Protein AF-A0A218QRE4-F1 (afdb_monomer_lite)

Structure (mmCIF, N/CA/C/O backbone):
data_AF-A0A218QRE4-F1
#
_entry.id   AF-A0A218QRE4-F1
#
loop_
_atom_site.group_PDB
_atom_site.id
_atom_site.type_symbol
_atom_site.label_atom_id
_atom_site.label_alt_id
_atom_site.label_comp_id
_atom_site.label_asym_id
_atom_site.label_entity_id
_atom_site.label_seq_id
_atom_site.pdbx_PDB_ins_code
_atom_site.Cartn_x
_atom_site.Cartn_y
_atom_site.Cartn_z
_atom_site.occupancy
_atom_site.B_iso_or_equiv
_atom_site.auth_seq_id
_atom_site.auth_comp_id
_atom_site.auth_asym_id
_atom_site.auth_atom_id
_atom_site.pdbx_PDB_model_num
ATOM 1 N N . MET A 1 1 ? -17.979 -1.029 5.340 1.00 76.25 1 MET A N 1
ATOM 2 C CA . MET A 1 1 ? -17.829 -2.501 5.384 1.00 76.25 1 MET A CA 1
ATOM 3 C C . MET A 1 1 ? -16.960 -2.874 6.568 1.00 76.25 1 MET A C 1
ATOM 5 O O . MET A 1 1 ? -16.031 -2.133 6.869 1.00 76.25 1 MET A O 1
ATOM 9 N N . GLN A 1 2 ? -17.270 -3.974 7.253 1.00 87.19 2 GLN A N 1
ATOM 10 C CA . GLN A 1 2 ? -16.428 -4.479 8.339 1.00 87.19 2 GLN A CA 1
ATOM 11 C C . GLN A 1 2 ? -15.273 -5.313 7.775 1.00 87.19 2 GLN A C 1
ATOM 13 O O . GLN A 1 2 ? -15.411 -5.956 6.734 1.00 87.19 2 GLN A O 1
ATOM 18 N N . LEU A 1 3 ? -14.129 -5.285 8.456 1.00 93.38 3 LEU A N 1
ATOM 19 C CA . LEU A 1 3 ? -13.011 -6.168 8.137 1.00 93.38 3 LEU A CA 1
ATOM 20 C C . LEU A 1 3 ? -13.334 -7.588 8.599 1.00 93.38 3 LEU A C 1
ATOM 22 O O . LEU A 1 3 ? -13.861 -7.776 9.695 1.00 93.38 3 LEU A O 1
ATOM 26 N N . ALA A 1 4 ? -12.987 -8.572 7.776 1.00 93.31 4 ALA A N 1
ATOM 27 C CA . ALA A 1 4 ? -13.028 -9.968 8.175 1.00 93.31 4 ALA A CA 1
ATOM 28 C C . ALA A 1 4 ? -11.675 -10.294 8.805 1.00 93.31 4 ALA A C 1
ATOM 30 O O . ALA A 1 4 ? -10.631 -10.060 8.195 1.00 93.31 4 ALA A O 1
ATOM 31 N N . THR A 1 5 ? -11.685 -10.791 10.036 1.00 93.12 5 THR A N 1
ATOM 32 C CA . THR A 1 5 ? -10.461 -11.074 10.783 1.00 93.12 5 THR A CA 1
ATOM 33 C C . THR A 1 5 ? -10.349 -12.560 11.077 1.00 93.12 5 THR A C 1
ATOM 35 O O . THR A 1 5 ? -11.335 -13.254 11.313 1.00 93.12 5 THR A O 1
ATOM 38 N N . GLU A 1 6 ? -9.118 -13.055 11.056 1.00 92.69 6 GLU A N 1
ATOM 39 C CA . GLU A 1 6 ? -8.785 -14.417 11.445 1.00 92.69 6 GLU A CA 1
ATOM 40 C C . GLU A 1 6 ? -7.389 -14.459 12.074 1.00 92.69 6 GLU A C 1
ATOM 42 O O . GLU A 1 6 ? -6.581 -13.541 11.899 1.00 92.69 6 GLU A O 1
ATOM 47 N N . ALA A 1 7 ? -7.087 -15.526 12.814 1.00 93.88 7 ALA A N 1
ATOM 48 C CA . ALA A 1 7 ? -5.758 -15.716 13.376 1.00 93.88 7 ALA A CA 1
ATOM 49 C C . ALA A 1 7 ? -4.731 -15.965 12.260 1.00 93.88 7 ALA A C 1
ATOM 51 O O . ALA A 1 7 ? -4.908 -16.851 11.424 1.00 93.88 7 ALA A O 1
ATOM 52 N N . TYR A 1 8 ? -3.605 -15.248 12.295 1.00 91.31 8 TYR A N 1
ATOM 53 C CA . TYR A 1 8 ? -2.547 -15.379 11.286 1.00 91.31 8 TYR A CA 1
ATOM 54 C C . TYR A 1 8 ? -2.050 -16.821 11.115 1.00 91.31 8 TYR A C 1
ATOM 56 O O . TYR A 1 8 ? -1.903 -17.295 9.992 1.00 91.31 8 TYR A O 1
ATOM 64 N N . LEU A 1 9 ? -1.856 -17.550 12.220 1.00 93.75 9 LEU A N 1
ATOM 65 C CA . LEU A 1 9 ? -1.408 -18.948 12.186 1.00 93.75 9 LEU A CA 1
ATOM 66 C C . LEU A 1 9 ? -2.414 -19.878 11.491 1.00 93.75 9 LEU A C 1
ATOM 68 O O . LEU A 1 9 ? -2.031 -20.903 10.938 1.00 93.75 9 LEU A O 1
ATOM 72 N N . THR A 1 10 ? -3.697 -19.512 11.488 1.00 94.38 10 THR A N 1
ATOM 73 C CA . THR A 1 10 ? -4.728 -20.222 10.726 1.00 94.38 10 THR A CA 1
ATOM 74 C C . THR A 1 10 ? -4.656 -19.847 9.247 1.00 94.38 10 THR A C 1
ATOM 76 O O . THR A 1 10 ? -4.640 -20.733 8.392 1.00 94.38 10 THR A O 1
ATOM 79 N N . GLN A 1 11 ? -4.544 -18.554 8.940 1.00 92.94 11 GLN A N 1
ATOM 80 C CA . GLN A 1 11 ? -4.475 -18.041 7.571 1.00 92.94 11 GLN A CA 1
ATOM 81 C C . GLN A 1 11 ? -3.260 -18.561 6.796 1.00 92.94 11 GLN A C 1
ATOM 83 O O . GLN A 1 11 ? -3.405 -19.026 5.666 1.00 92.94 11 GLN A O 1
ATOM 88 N N . VAL A 1 12 ? -2.069 -18.506 7.402 1.00 92.44 12 VAL A N 1
ATOM 89 C CA . VAL A 1 12 ? -0.786 -18.780 6.731 1.00 92.44 12 VAL A CA 1
ATOM 90 C C . VAL A 1 12 ? -0.716 -20.184 6.129 1.00 92.44 12 VAL A C 1
ATOM 92 O O . VAL A 1 12 ? -0.106 -20.370 5.080 1.00 92.44 12 VAL A O 1
ATOM 95 N N . SER A 1 13 ? -1.419 -21.149 6.731 1.00 93.88 13 SER A N 1
ATOM 96 C CA . SER A 1 13 ? -1.514 -22.528 6.235 1.00 93.88 13 SER A CA 1
ATOM 97 C C . SER A 1 13 ? -2.199 -22.653 4.866 1.00 93.88 13 SER A C 1
ATOM 99 O O . SER A 1 13 ? -1.988 -23.642 4.168 1.00 93.88 13 SER A O 1
ATOM 101 N N . ARG A 1 14 ? -3.008 -21.660 4.471 1.00 93.31 14 ARG A N 1
ATOM 102 C CA . ARG A 1 14 ? -3.761 -21.634 3.205 1.00 93.31 14 ARG A CA 1
ATOM 103 C C . ARG A 1 14 ? -3.189 -20.661 2.178 1.00 93.31 14 ARG A C 1
ATOM 105 O O . ARG A 1 14 ? -3.680 -20.610 1.053 1.00 93.31 14 ARG A O 1
ATOM 112 N N . LEU A 1 15 ? -2.190 -19.863 2.556 1.00 91.81 15 LEU A N 1
ATOM 113 C CA . LEU A 1 15 ? -1.583 -18.904 1.642 1.00 91.81 15 LEU A CA 1
ATOM 114 C C . LEU A 1 15 ? -0.716 -19.630 0.599 1.00 91.81 15 LEU A C 1
ATOM 116 O O . LEU A 1 15 ? -0.105 -20.656 0.916 1.00 91.81 15 LEU A O 1
ATOM 120 N N . PRO A 1 16 ? -0.624 -19.106 -0.635 1.00 93.38 16 PRO A N 1
ATOM 121 C CA . PRO A 1 16 ? 0.311 -19.619 -1.625 1.00 93.38 16 PRO A CA 1
ATOM 122 C C . PRO A 1 16 ? 1.747 -19.603 -1.087 1.00 93.38 16 PRO A C 1
ATOM 124 O O . PRO A 1 16 ? 2.218 -18.581 -0.597 1.00 93.38 16 PRO A O 1
ATOM 127 N N . GLN A 1 17 ? 2.442 -20.736 -1.201 1.00 90.06 17 GLN A N 1
ATOM 128 C CA . GLN A 1 17 ? 3.805 -20.899 -0.674 1.00 90.06 17 GLN A CA 1
ATOM 129 C C . GLN A 1 17 ? 4.895 -20.531 -1.691 1.00 90.06 17 GLN A C 1
ATOM 131 O O . GLN A 1 17 ? 6.055 -20.363 -1.331 1.00 90.06 17 GLN A O 1
ATOM 136 N N . ILE A 1 18 ? 4.537 -20.435 -2.974 1.00 92.19 18 ILE A N 1
ATOM 137 C CA . ILE A 1 18 ? 5.472 -20.213 -4.079 1.00 92.19 18 ILE A CA 1
ATOM 138 C C . ILE A 1 18 ? 4.911 -19.208 -5.079 1.00 92.19 18 ILE A C 1
ATOM 140 O O . ILE A 1 18 ? 3.725 -19.235 -5.407 1.00 92.19 18 ILE A O 1
ATOM 144 N N . GLY A 1 19 ? 5.789 -18.361 -5.613 1.00 91.56 19 GLY A N 1
ATOM 145 C CA . GLY A 1 19 ? 5.448 -17.342 -6.605 1.00 91.56 19 GLY A CA 1
ATOM 146 C C . GLY A 1 19 ? 5.104 -15.982 -5.997 1.00 91.56 19 GLY A C 1
ATOM 147 O O . GLY A 1 19 ? 5.220 -15.761 -4.796 1.00 91.56 19 GLY A O 1
ATOM 148 N N . ARG A 1 20 ? 4.704 -15.050 -6.864 1.00 91.00 20 ARG A N 1
ATOM 149 C CA . ARG A 1 20 ? 4.357 -13.672 -6.502 1.00 91.00 20 ARG A CA 1
ATOM 150 C C . ARG A 1 20 ? 2.839 -13.539 -6.458 1.00 91.00 20 ARG A C 1
ATOM 152 O O . ARG A 1 20 ? 2.185 -13.682 -7.488 1.00 91.00 20 ARG A O 1
ATOM 159 N N . HIS A 1 21 ? 2.297 -13.275 -5.272 1.00 93.31 21 HIS A N 1
ATOM 160 C CA . HIS A 1 21 ? 0.855 -13.207 -5.031 1.00 93.31 21 HIS A CA 1
ATOM 161 C C . HIS A 1 21 ? 0.489 -11.912 -4.322 1.00 93.31 21 HIS A C 1
ATOM 163 O O . HIS A 1 21 ? 1.186 -11.475 -3.408 1.00 93.31 21 HIS A O 1
ATOM 169 N N . ILE A 1 22 ? -0.635 -11.320 -4.718 1.00 94.31 22 ILE A N 1
ATOM 170 C CA . ILE A 1 22 ? -1.244 -10.208 -3.990 1.00 94.31 22 ILE A CA 1
ATOM 171 C C . ILE A 1 22 ? -2.233 -10.808 -2.997 1.00 94.31 22 ILE A C 1
ATOM 173 O O . ILE A 1 22 ? -3.258 -11.364 -3.383 1.00 94.31 22 ILE A O 1
ATOM 177 N N . LEU A 1 23 ? -1.912 -10.702 -1.711 1.00 94.38 23 LEU A N 1
ATOM 178 C CA . LEU A 1 23 ? -2.778 -11.155 -0.628 1.00 94.38 23 LEU A CA 1
ATOM 179 C C . LEU A 1 23 ? -3.609 -9.974 -0.138 1.00 94.38 23 LEU A C 1
ATOM 181 O O . LEU A 1 23 ? -3.032 -8.976 0.298 1.00 94.38 23 LEU A O 1
ATOM 185 N N . ALA A 1 24 ? -4.933 -10.080 -0.229 1.00 95.62 24 ALA A N 1
ATOM 186 C CA . ALA A 1 24 ? -5.864 -9.013 0.121 1.00 95.62 24 ALA A CA 1
ATOM 187 C C . ALA A 1 24 ? -7.208 -9.573 0.598 1.00 95.62 24 ALA A C 1
ATOM 189 O O . ALA A 1 24 ? -7.623 -10.643 0.154 1.00 95.62 24 ALA A O 1
ATOM 190 N N . GLN A 1 25 ? -7.920 -8.811 1.430 1.00 95.88 25 GLN A N 1
ATOM 191 C CA . GLN A 1 25 ? -9.358 -9.002 1.622 1.00 95.88 25 GLN A CA 1
ATOM 192 C C . GLN A 1 25 ? -10.101 -8.257 0.504 1.00 95.88 25 GLN A C 1
ATOM 194 O O . GLN A 1 25 ? -9.864 -7.065 0.301 1.00 95.88 25 GLN A O 1
ATOM 199 N N . TYR A 1 26 ? -10.985 -8.947 -0.216 1.00 96.81 26 TYR A N 1
ATOM 200 C CA . TYR A 1 26 ? -11.761 -8.375 -1.315 1.00 96.81 26 TYR A CA 1
ATOM 201 C C . TYR A 1 26 ? -13.091 -9.107 -1.515 1.00 96.81 26 TYR A C 1
ATOM 203 O O . TYR A 1 26 ? -13.264 -10.229 -1.038 1.00 96.81 26 TYR A O 1
ATOM 211 N N . ASP A 1 27 ? -13.993 -8.466 -2.249 1.00 95.88 27 ASP A N 1
ATOM 212 C CA . ASP A 1 27 ? -15.186 -9.060 -2.852 1.00 95.88 27 ASP A CA 1
ATOM 213 C C . ASP A 1 27 ? -15.267 -8.671 -4.341 1.00 95.88 27 ASP A C 1
ATOM 215 O O . ASP A 1 27 ? -14.298 -8.163 -4.918 1.00 95.88 27 ASP A O 1
ATOM 219 N N . ASP A 1 28 ? -16.418 -8.909 -4.971 1.00 97.06 28 ASP A N 1
ATOM 220 C CA . ASP A 1 28 ? -16.652 -8.623 -6.391 1.00 97.06 28 ASP A CA 1
ATOM 221 C C . ASP A 1 28 ? -16.529 -7.128 -6.748 1.00 97.06 28 ASP A C 1
ATOM 223 O O . ASP A 1 28 ? -16.381 -6.770 -7.920 1.00 97.06 28 ASP A O 1
ATOM 227 N N . HIS A 1 29 ? -16.599 -6.229 -5.763 1.00 97.62 29 HIS A N 1
ATOM 228 C CA . HIS A 1 29 ? -16.695 -4.785 -5.989 1.00 97.62 29 HIS A CA 1
ATOM 229 C C . HIS A 1 29 ? -15.602 -3.976 -5.303 1.00 97.62 29 HIS A C 1
ATOM 231 O O . HIS A 1 29 ? -15.342 -2.837 -5.704 1.00 97.62 29 HIS A O 1
ATOM 237 N N . SER A 1 30 ? -14.947 -4.529 -4.290 1.00 97.88 30 SER A N 1
ATOM 238 C CA . SER A 1 30 ? -14.069 -3.779 -3.407 1.00 97.88 30 SER A CA 1
ATOM 239 C C . SER A 1 30 ? -12.889 -4.598 -2.897 1.00 97.88 30 SER A C 1
ATOM 241 O O . SER A 1 30 ? -12.903 -5.826 -2.869 1.00 97.88 30 SER A O 1
ATOM 243 N N . ILE A 1 31 ? -11.834 -3.894 -2.507 1.00 98.06 31 ILE A N 1
ATOM 244 C CA . ILE A 1 31 ? -10.614 -4.463 -1.934 1.00 98.06 31 ILE A CA 1
ATOM 245 C C . ILE A 1 31 ? -10.112 -3.555 -0.816 1.00 98.06 31 ILE A C 1
ATOM 247 O O . ILE A 1 31 ? -10.208 -2.327 -0.912 1.00 98.06 31 ILE A O 1
ATOM 251 N N . VAL A 1 32 ? -9.575 -4.156 0.246 1.00 98.06 32 VAL A N 1
ATOM 252 C CA . VAL A 1 32 ? -8.920 -3.416 1.327 1.00 98.06 32 VAL A CA 1
ATOM 253 C C . VAL A 1 32 ? -7.473 -3.140 0.963 1.00 98.06 32 VAL A C 1
ATOM 255 O O . VAL A 1 32 ? -6.700 -4.051 0.657 1.00 98.06 32 VAL A O 1
ATOM 258 N N . VAL A 1 33 ? -7.088 -1.877 1.092 1.00 97.94 33 VAL A N 1
ATOM 259 C CA . VAL A 1 33 ? -5.690 -1.463 1.149 1.00 97.94 33 VAL A CA 1
ATOM 260 C C . VAL A 1 33 ? -5.409 -0.781 2.479 1.00 97.94 33 VAL A C 1
ATOM 262 O O . VAL A 1 33 ? -6.275 -0.152 3.080 1.00 97.94 33 VAL A O 1
ATOM 265 N N . TYR A 1 34 ? -4.175 -0.894 2.935 1.00 98.12 34 TYR A N 1
ATOM 266 C CA . TYR A 1 34 ? -3.683 -0.311 4.165 1.00 98.12 34 TYR A CA 1
ATOM 267 C C . TYR A 1 34 ? -2.662 0.771 3.840 1.00 98.12 34 TYR A C 1
ATOM 269 O O . TYR A 1 34 ? -1.785 0.576 2.991 1.00 98.12 34 TYR A O 1
ATOM 277 N N . GLN A 1 35 ? -2.784 1.902 4.526 1.00 97.38 35 GLN A N 1
ATOM 278 C CA . GLN A 1 35 ? -1.848 3.021 4.450 1.00 97.38 35 GLN A CA 1
ATOM 279 C C . GLN A 1 35 ? -1.565 3.531 5.860 1.00 97.38 35 GLN A C 1
ATOM 281 O O . GLN A 1 35 ? -2.453 3.527 6.713 1.00 97.38 35 GLN A O 1
ATOM 286 N N . ALA A 1 36 ? -0.329 3.963 6.099 1.00 97.44 36 ALA A N 1
ATOM 287 C CA . ALA A 1 36 ? 0.075 4.576 7.355 1.00 97.44 36 ALA A CA 1
ATOM 288 C C . ALA A 1 36 ? 0.230 6.086 7.189 1.00 97.44 36 ALA A C 1
ATOM 290 O O . ALA A 1 36 ? 0.760 6.561 6.183 1.00 97.44 36 ALA A O 1
ATOM 291 N N . TYR A 1 37 ? -0.207 6.822 8.202 1.00 97.12 37 TYR A N 1
ATOM 292 C CA . TYR A 1 37 ? -0.220 8.273 8.218 1.00 97.12 37 TYR A CA 1
ATOM 293 C C . TYR A 1 37 ? 0.231 8.811 9.570 1.00 97.12 37 TYR A C 1
ATOM 295 O O . TYR A 1 37 ? 0.096 8.150 10.598 1.00 97.12 37 TYR A O 1
ATOM 303 N N . ARG A 1 38 ? 0.671 10.071 9.558 1.00 97.12 38 ARG A N 1
ATOM 304 C CA . ARG A 1 38 ? 0.763 10.892 10.765 1.00 97.12 38 ARG A CA 1
ATOM 305 C C . ARG A 1 38 ? -0.612 11.077 11.423 1.00 97.12 38 ARG A C 1
ATOM 307 O O . ARG A 1 38 ? -1.620 11.070 10.695 1.00 97.12 38 ARG A O 1
ATOM 314 N N . PRO A 1 39 ? -0.672 11.290 12.750 1.00 98.00 39 PRO A N 1
ATOM 315 C CA . PRO A 1 39 ? -1.922 11.372 13.499 1.00 98.00 39 PRO A CA 1
ATOM 316 C C . PRO A 1 39 ? -2.937 12.361 12.925 1.00 98.00 39 PRO A C 1
ATOM 318 O O . PRO A 1 39 ? -4.121 12.039 12.851 1.00 98.00 39 PRO A O 1
ATOM 321 N N . GLU A 1 40 ? -2.492 13.522 12.441 1.00 97.81 40 GLU A N 1
ATOM 322 C CA . GLU A 1 40 ? -3.380 14.579 11.939 1.00 97.81 40 GLU A CA 1
ATOM 323 C C . GLU A 1 40 ? -4.181 14.124 10.716 1.00 97.81 40 GLU A C 1
ATOM 325 O O . GLU A 1 40 ? -5.354 14.455 10.585 1.00 97.81 40 GLU A O 1
ATOM 330 N N . ILE A 1 41 ? -3.566 13.336 9.828 1.00 97.62 41 ILE A N 1
ATOM 331 C CA . ILE A 1 41 ? -4.239 12.798 8.638 1.00 97.62 41 ILE A CA 1
ATOM 332 C C . ILE A 1 41 ? -5.071 11.573 9.023 1.00 97.62 41 ILE A C 1
ATOM 334 O O . ILE A 1 41 ? -6.236 11.463 8.638 1.00 97.62 41 ILE A O 1
ATOM 338 N N . GLY A 1 42 ? -4.471 10.649 9.779 1.00 97.62 42 GLY A N 1
ATOM 339 C CA . GLY A 1 42 ? -5.096 9.376 10.122 1.00 97.62 42 GLY A CA 1
ATOM 340 C C . GLY A 1 42 ? -6.361 9.547 10.960 1.00 97.62 42 GLY A C 1
ATOM 341 O O . GLY A 1 42 ? -7.412 9.009 10.612 1.00 97.62 42 GLY A O 1
ATOM 342 N N . HIS A 1 43 ? -6.290 10.338 12.033 1.00 97.94 43 HIS A N 1
ATOM 343 C CA . HIS A 1 43 ? -7.445 10.594 12.892 1.00 97.94 43 HIS A CA 1
ATOM 344 C C . HIS A 1 43 ? -8.516 11.418 12.185 1.00 97.94 43 HIS A C 1
ATOM 346 O O . HIS A 1 43 ? -9.702 11.121 12.345 1.00 97.94 43 HIS A O 1
ATOM 352 N N . PHE A 1 44 ? -8.124 12.401 11.364 1.00 98.19 44 PHE A N 1
ATOM 353 C CA . PHE A 1 44 ? -9.080 13.161 10.563 1.00 98.19 44 PHE A CA 1
ATOM 354 C C . PHE A 1 44 ? -9.899 12.228 9.671 1.00 98.19 44 PHE A C 1
ATOM 356 O O . PHE A 1 44 ? -11.128 12.252 9.737 1.00 98.19 44 PHE A O 1
ATOM 363 N N . ALA A 1 45 ? -9.232 11.376 8.891 1.00 97.62 45 ALA A N 1
ATOM 364 C CA . ALA A 1 45 ? -9.912 10.469 7.976 1.00 97.62 45 ALA A CA 1
ATOM 365 C C . ALA A 1 45 ? -10.775 9.435 8.711 1.00 97.62 45 ALA A C 1
ATOM 367 O O . ALA A 1 45 ? -11.904 9.189 8.294 1.00 97.62 45 ALA A O 1
ATOM 368 N N . ALA A 1 46 ? -10.298 8.886 9.833 1.00 96.19 46 ALA A N 1
ATOM 369 C CA . ALA A 1 46 ? -11.078 7.951 10.647 1.00 96.19 46 ALA A CA 1
ATOM 370 C C . ALA A 1 46 ? -12.339 8.593 11.256 1.00 96.19 46 ALA A C 1
ATOM 372 O O . ALA A 1 46 ? -13.364 7.930 11.383 1.00 96.19 46 ALA A O 1
ATOM 373 N N . THR A 1 47 ? -12.270 9.877 11.614 1.00 97.38 47 THR A N 1
ATOM 374 C CA . THR A 1 47 ? -13.389 10.608 12.233 1.00 97.38 47 THR A CA 1
ATOM 375 C C . THR A 1 47 ? -14.423 11.043 11.199 1.00 97.38 47 THR A C 1
ATOM 377 O O . THR A 1 47 ? -15.623 10.943 11.439 1.00 97.38 47 THR A O 1
ATOM 380 N N . HIS A 1 48 ? -13.966 11.528 10.043 1.00 97.06 48 HIS A N 1
ATOM 381 C CA . HIS A 1 48 ? -14.830 12.168 9.050 1.00 97.06 48 HIS A CA 1
ATOM 382 C C . HIS A 1 48 ? -15.192 11.259 7.872 1.00 97.06 48 HIS A C 1
ATOM 384 O O . HIS A 1 48 ? -16.054 11.613 7.074 1.00 97.06 48 HIS A O 1
ATOM 390 N N . ASN A 1 49 ? -14.553 10.091 7.759 1.00 95.00 49 ASN A N 1
ATOM 391 C CA . ASN A 1 49 ? -14.756 9.122 6.684 1.00 95.00 49 ASN A CA 1
ATOM 392 C C . ASN A 1 49 ? -14.436 9.662 5.270 1.00 95.00 49 ASN A C 1
ATOM 394 O O . ASN A 1 49 ? -15.011 9.223 4.277 1.00 95.00 49 ASN A O 1
ATOM 398 N N . TYR A 1 50 ? -13.507 10.617 5.174 1.00 95.81 50 TYR A N 1
ATOM 399 C CA . TYR A 1 50 ? -12.893 11.071 3.922 1.00 95.81 50 TYR A CA 1
ATOM 400 C C . TYR A 1 50 ? -11.504 11.666 4.191 1.00 95.81 50 TYR A C 1
ATOM 402 O O . TYR A 1 50 ? -11.184 12.048 5.316 1.00 95.81 50 TYR A O 1
ATOM 410 N N . PHE A 1 51 ? -10.669 11.774 3.157 1.00 95.25 51 PHE A N 1
ATOM 411 C CA . PHE A 1 51 ? -9.363 12.425 3.266 1.00 95.25 51 PHE A CA 1
ATOM 412 C C . PHE A 1 51 ? -9.479 13.943 3.075 1.00 95.25 51 PHE A C 1
ATOM 414 O O . PHE A 1 51 ? -9.939 14.406 2.035 1.00 95.25 51 PHE A O 1
ATOM 421 N N . GLY A 1 52 ? -9.027 14.714 4.065 1.00 92.62 52 GLY A N 1
ATOM 422 C CA . GLY A 1 52 ? -9.034 16.179 4.062 1.00 92.62 52 GLY A CA 1
ATOM 423 C C . GLY A 1 52 ? -7.975 16.756 5.005 1.00 92.62 52 GLY A C 1
ATOM 424 O O . GLY A 1 52 ? -7.068 16.041 5.439 1.00 92.62 52 GLY A O 1
ATOM 425 N N . GLY A 1 53 ? -8.069 18.055 5.303 1.00 92.38 53 GLY A N 1
ATOM 426 C CA . GLY A 1 53 ? -7.122 18.747 6.184 1.00 92.38 53 GLY A CA 1
ATOM 427 C C . GLY A 1 53 ? -5.682 18.679 5.664 1.00 92.38 53 GLY A C 1
ATOM 428 O O . GLY A 1 53 ? -5.383 19.157 4.575 1.00 92.38 53 GLY A O 1
ATOM 429 N N . GLU A 1 54 ? -4.798 18.044 6.436 1.00 94.50 54 GLU A N 1
ATOM 430 C CA . GLU A 1 54 ? -3.357 17.908 6.157 1.00 94.50 54 GLU A CA 1
ATOM 431 C C . GLU A 1 54 ? -2.997 16.881 5.063 1.00 94.50 54 GLU A C 1
ATOM 433 O O . GLU A 1 54 ? -1.809 16.661 4.757 1.00 94.50 54 GLU A O 1
ATOM 438 N N . PHE A 1 55 ? -3.999 16.197 4.506 1.00 95.69 55 PHE A N 1
ATOM 439 C CA . PHE A 1 55 ? -3.815 15.253 3.410 1.00 95.69 55 PHE A CA 1
ATOM 440 C C . PHE A 1 55 ? -3.479 15.984 2.104 1.00 95.69 55 PHE A C 1
ATOM 442 O O . PHE A 1 55 ? -4.075 17.006 1.776 1.00 95.69 55 PHE A O 1
ATOM 449 N N . LYS A 1 56 ? -2.525 15.446 1.333 1.00 92.69 56 LYS A N 1
ATOM 450 C CA . LYS A 1 56 ? -2.112 16.019 0.045 1.00 92.69 56 LYS A CA 1
ATOM 451 C C . LYS A 1 56 ? -2.200 14.975 -1.060 1.00 92.69 56 LYS A C 1
ATOM 453 O O . LYS A 1 56 ? -1.656 13.886 -0.901 1.00 92.69 56 LYS A O 1
ATOM 458 N N . LEU A 1 57 ? -2.832 15.342 -2.173 1.00 89.75 57 LEU A N 1
ATOM 459 C CA . LEU A 1 57 ? -3.029 14.476 -3.343 1.00 89.75 57 LEU A CA 1
ATOM 460 C C . LEU A 1 57 ? -1.777 14.335 -4.222 1.00 89.75 57 LEU A C 1
ATOM 462 O O . LEU A 1 57 ? -1.665 13.380 -4.979 1.00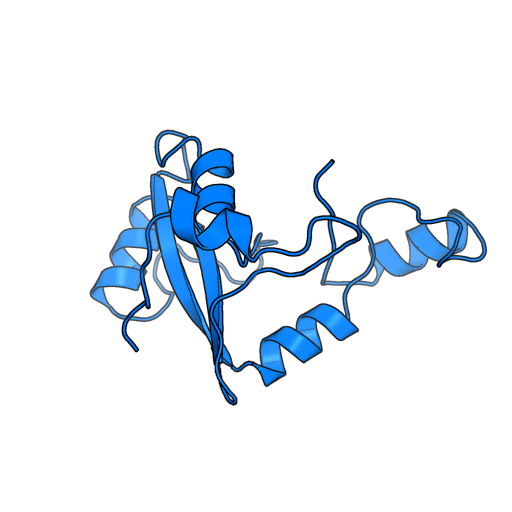 89.75 57 LEU A O 1
ATOM 466 N N . ASP A 1 58 ? -0.838 15.274 -4.131 1.00 89.38 58 ASP A N 1
ATOM 467 C CA . ASP A 1 58 ? 0.362 15.344 -4.973 1.00 89.38 58 ASP A CA 1
ATOM 468 C C . ASP A 1 58 ? 1.518 14.457 -4.480 1.00 89.38 58 ASP A C 1
ATOM 470 O O . ASP A 1 58 ? 2.579 14.397 -5.105 1.00 89.38 58 ASP A O 1
ATOM 474 N N . ARG A 1 59 ? 1.334 13.749 -3.360 1.00 87.31 59 ARG A N 1
ATOM 475 C CA . ARG A 1 59 ? 2.363 12.881 -2.787 1.00 87.31 59 ARG A CA 1
ATOM 476 C C . ARG A 1 59 ? 2.221 11.447 -3.271 1.00 87.31 59 ARG A C 1
ATOM 478 O O . ARG A 1 59 ? 1.164 10.830 -3.155 1.00 87.31 59 ARG A O 1
ATOM 485 N N . MET A 1 60 ? 3.346 10.882 -3.708 1.00 89.69 60 MET A N 1
ATOM 486 C CA . MET A 1 60 ? 3.475 9.440 -3.895 1.00 89.69 60 MET A CA 1
ATOM 487 C C . MET A 1 60 ? 3.106 8.727 -2.591 1.00 89.69 60 MET A C 1
ATOM 489 O O . MET A 1 60 ? 3.687 9.010 -1.541 1.00 89.69 60 MET A O 1
ATOM 493 N N . SER A 1 61 ? 2.146 7.810 -2.669 1.00 89.94 61 SER A N 1
ATOM 494 C CA . SER A 1 61 ? 1.610 7.091 -1.515 1.00 89.94 61 SER A CA 1
ATOM 495 C C . SER A 1 61 ? 1.791 5.590 -1.703 1.00 89.94 61 SER A C 1
ATOM 497 O O . SER A 1 61 ? 1.582 5.060 -2.793 1.00 89.94 61 SER A O 1
ATOM 499 N N . TRP A 1 62 ? 2.192 4.902 -0.636 1.00 92.81 62 TRP A N 1
ATOM 500 C CA . TRP A 1 62 ? 2.362 3.452 -0.635 1.00 92.81 62 TRP A CA 1
ATOM 501 C C . TRP A 1 62 ? 1.090 2.785 -0.132 1.00 92.81 62 TRP A C 1
ATOM 503 O O . TRP A 1 62 ? 0.707 2.996 1.015 1.00 92.81 62 TRP A O 1
ATOM 513 N N . ILE A 1 63 ? 0.484 1.937 -0.960 1.00 94.81 63 ILE A N 1
ATOM 514 C CA . ILE A 1 63 ? -0.611 1.057 -0.546 1.00 94.81 63 ILE A CA 1
ATOM 515 C C . ILE A 1 63 ? -0.079 -0.350 -0.280 1.00 94.81 63 ILE A C 1
ATOM 517 O O . ILE A 1 63 ? 0.794 -0.843 -0.997 1.00 94.81 63 ILE A O 1
ATOM 521 N N . LYS A 1 64 ? -0.600 -1.011 0.753 1.00 96.56 64 LYS A N 1
ATOM 522 C CA . LYS A 1 64 ? -0.309 -2.422 1.048 1.00 96.56 64 LYS A CA 1
ATOM 523 C C . LYS A 1 64 ? -1.610 -3.187 1.146 1.00 96.56 64 LYS A C 1
ATOM 525 O O . LYS A 1 64 ? -2.533 -2.722 1.789 1.00 96.56 64 LYS A O 1
ATOM 530 N N . THR A 1 65 ? -1.701 -4.366 0.551 1.00 96.62 65 THR A N 1
ATOM 531 C CA . THR A 1 65 ? -2.926 -5.181 0.623 1.00 96.62 65 THR A CA 1
ATOM 532 C C . THR A 1 65 ? -2.962 -6.108 1.842 1.00 96.62 65 THR A C 1
ATOM 534 O O . THR A 1 65 ? -3.986 -6.717 2.131 1.00 96.62 65 THR A O 1
ATOM 537 N N . ASN A 1 66 ? -1.858 -6.194 2.593 1.00 94.31 66 ASN A N 1
ATOM 538 C CA . ASN A 1 66 ? -1.719 -7.042 3.773 1.00 94.31 66 ASN A CA 1
ATOM 539 C C . ASN A 1 66 ? -1.499 -6.198 5.042 1.00 94.31 66 ASN A C 1
ATOM 541 O O . ASN A 1 66 ? -0.562 -5.397 5.107 1.00 94.31 66 ASN A O 1
ATOM 545 N N . PHE A 1 67 ? -2.345 -6.411 6.056 1.00 94.94 67 PHE A N 1
ATOM 546 C CA . PHE A 1 67 ? -2.312 -5.664 7.316 1.00 94.94 67 PHE A CA 1
ATOM 547 C C . PHE A 1 67 ? -1.006 -5.860 8.089 1.00 94.94 67 PHE A C 1
ATOM 549 O O . PHE A 1 67 ? -0.363 -4.882 8.460 1.00 94.94 67 PHE A O 1
ATOM 556 N N . LEU A 1 68 ? -0.588 -7.110 8.313 1.00 94.38 68 LEU A N 1
ATOM 557 C CA . LEU A 1 68 ? 0.630 -7.405 9.071 1.00 94.38 68 LEU A CA 1
ATOM 558 C C . LEU A 1 68 ? 1.864 -6.848 8.367 1.00 94.38 68 LEU A C 1
ATOM 560 O O . LEU A 1 68 ? 2.779 -6.352 9.024 1.00 94.38 68 LEU A O 1
ATOM 564 N N . TRP A 1 69 ? 1.856 -6.847 7.034 1.00 93.44 69 TRP A N 1
ATOM 565 C CA . TRP A 1 69 ? 2.911 -6.209 6.267 1.00 93.44 69 TRP A CA 1
ATOM 566 C C . TRP A 1 69 ? 2.928 -4.689 6.433 1.00 93.44 69 TRP A C 1
ATOM 568 O O . TRP A 1 69 ? 3.994 -4.097 6.615 1.00 93.44 69 TRP A O 1
ATOM 578 N N . MET A 1 70 ? 1.761 -4.041 6.432 1.00 96.88 70 MET A N 1
ATOM 579 C CA . MET A 1 70 ? 1.675 -2.616 6.756 1.00 96.88 70 MET A CA 1
ATOM 580 C C . MET A 1 70 ? 2.176 -2.331 8.174 1.00 96.88 70 MET A C 1
ATOM 582 O O . MET A 1 70 ? 2.989 -1.425 8.348 1.00 96.88 70 MET A O 1
ATOM 586 N N . MET A 1 71 ? 1.779 -3.139 9.160 1.00 97.25 71 MET A N 1
ATOM 587 C CA . MET A 1 71 ? 2.224 -2.983 10.547 1.00 97.25 71 MET A CA 1
ATOM 588 C C . MET A 1 71 ? 3.735 -3.154 10.688 1.00 97.25 71 MET A C 1
ATOM 590 O O . MET A 1 71 ? 4.391 -2.308 11.289 1.00 97.25 71 MET A O 1
ATOM 594 N N . TYR A 1 72 ? 4.333 -4.176 10.075 1.00 96.06 72 TYR A N 1
ATOM 595 C CA . TYR A 1 72 ? 5.790 -4.318 10.061 1.00 96.06 72 TYR A CA 1
ATOM 596 C C . TYR A 1 72 ? 6.472 -3.068 9.476 1.00 96.06 72 TYR A C 1
ATOM 598 O O . TYR A 1 72 ? 7.424 -2.523 10.047 1.00 96.06 72 TYR A O 1
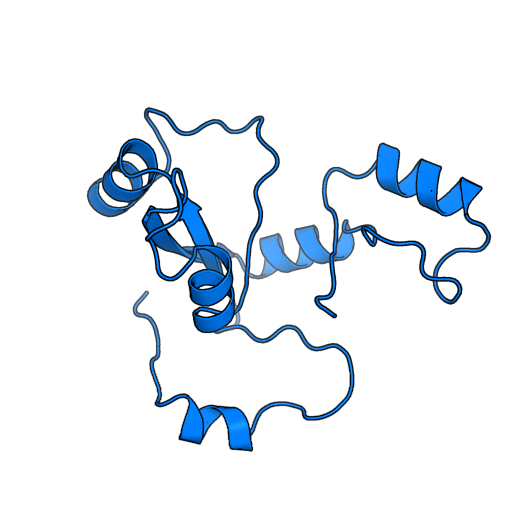ATOM 606 N N . ARG A 1 73 ? 5.955 -2.550 8.355 1.00 95.44 73 ARG A N 1
ATOM 607 C CA . ARG A 1 73 ? 6.544 -1.399 7.660 1.00 95.44 73 ARG A CA 1
ATOM 608 C C . ARG A 1 73 ? 6.390 -0.086 8.424 1.00 95.44 73 ARG A C 1
ATOM 610 O O . ARG A 1 73 ? 7.347 0.694 8.406 1.00 95.44 73 ARG A O 1
ATOM 617 N N . SER A 1 74 ? 5.300 0.114 9.162 1.00 97.06 74 SER A N 1
ATOM 618 C CA . SER A 1 74 ? 5.115 1.264 10.061 1.00 97.06 74 SER A CA 1
ATOM 619 C C . SER A 1 74 ? 5.823 1.115 11.415 1.00 97.06 74 SER A C 1
ATOM 621 O O . SER A 1 74 ? 5.734 2.006 12.256 1.00 97.06 74 SER A O 1
ATOM 623 N N . GLY A 1 75 ? 6.541 0.009 11.654 1.00 97.62 75 GLY A N 1
ATOM 624 C CA . GLY A 1 75 ? 7.114 -0.278 12.972 1.00 97.62 75 GLY A CA 1
ATOM 625 C C . GLY A 1 75 ? 6.029 -0.417 14.036 1.00 97.62 75 GLY A C 1
ATOM 626 O O . GLY A 1 75 ? 6.166 0.115 15.128 1.00 97.62 75 GLY A O 1
ATOM 627 N N . TRP A 1 76 ? 4.922 -1.066 13.694 1.00 97.75 76 TRP A N 1
ATOM 628 C CA . TRP A 1 76 ? 3.748 -1.219 14.548 1.00 97.75 76 TRP A CA 1
ATOM 629 C C . TRP A 1 76 ? 3.154 0.116 15.020 1.00 97.75 76 TRP A C 1
ATOM 631 O O . TRP A 1 76 ? 2.699 0.230 16.152 1.00 97.75 76 TRP A O 1
ATOM 641 N N . GLY A 1 77 ? 3.174 1.134 14.153 1.00 97.62 77 GLY A N 1
ATOM 642 C CA . GLY A 1 77 ? 2.674 2.475 14.476 1.00 97.62 77 GLY A CA 1
ATOM 643 C C . GLY A 1 77 ? 3.617 3.311 15.347 1.00 97.62 77 GLY A C 1
ATOM 644 O O . GLY A 1 77 ? 3.204 4.325 15.894 1.00 97.62 77 GLY A O 1
ATOM 645 N N . THR A 1 78 ? 4.882 2.908 15.491 1.00 97.94 78 THR A N 1
ATOM 646 C CA . THR A 1 78 ? 5.872 3.670 16.279 1.00 97.94 78 THR A CA 1
ATOM 647 C C . THR A 1 78 ? 6.774 4.560 15.427 1.00 97.94 78 THR A C 1
ATOM 649 O O . THR A 1 78 ? 7.466 5.426 15.962 1.00 97.94 78 THR A O 1
ATOM 652 N N . LYS A 1 79 ? 6.795 4.379 14.099 1.00 98.00 79 LYS A N 1
ATOM 653 C CA . LYS A 1 79 ? 7.595 5.233 13.213 1.00 98.00 79 LYS A CA 1
ATOM 654 C C . LYS A 1 79 ? 6.944 6.601 13.053 1.00 98.00 79 LYS A C 1
ATOM 656 O O . LYS A 1 79 ? 5.767 6.691 12.715 1.00 98.00 79 LYS A O 1
ATOM 661 N N . ILE A 1 80 ? 7.769 7.640 13.186 1.00 97.81 80 ILE A N 1
ATOM 662 C CA . ILE A 1 80 ? 7.366 9.031 12.974 1.00 97.81 80 ILE A CA 1
ATOM 663 C C . ILE A 1 80 ? 6.744 9.190 11.580 1.00 97.81 80 ILE A C 1
ATOM 665 O O . ILE A 1 80 ? 7.347 8.809 10.570 1.00 97.81 80 ILE A O 1
ATOM 669 N N . GLY A 1 81 ? 5.542 9.759 11.531 1.00 96.06 81 GLY A N 1
ATOM 670 C CA . GLY A 1 81 ? 4.759 9.982 10.316 1.00 96.06 81 GLY A CA 1
ATOM 671 C C . GLY A 1 81 ? 3.964 8.773 9.801 1.00 96.06 81 GLY A C 1
ATOM 672 O O . GLY A 1 81 ? 3.384 8.861 8.715 1.00 96.06 81 GLY A O 1
ATOM 673 N N . GLN A 1 82 ? 3.958 7.652 10.526 1.00 97.50 82 GLN A N 1
ATOM 674 C CA . GLN A 1 82 ? 3.267 6.398 10.190 1.00 97.50 82 GLN A CA 1
ATOM 675 C C . GLN A 1 82 ? 2.543 5.780 11.401 1.00 97.50 82 GLN A C 1
ATOM 677 O O . GLN A 1 82 ? 2.356 4.564 11.477 1.00 97.50 82 GLN A O 1
ATOM 682 N N . GLU A 1 83 ? 2.146 6.608 12.356 1.00 98.25 83 GLU A N 1
ATOM 683 C CA . GLU A 1 83 ? 1.600 6.205 13.649 1.00 98.25 83 GLU A CA 1
ATOM 684 C C . GLU A 1 83 ? 0.169 5.663 13.550 1.00 98.25 83 GLU A C 1
ATOM 686 O O . GLU A 1 83 ? -0.234 4.806 14.335 1.00 98.25 83 GLU A O 1
ATOM 691 N N . VAL A 1 84 ? -0.600 6.125 12.560 1.00 98.19 84 VAL A N 1
ATOM 692 C CA . VAL A 1 84 ? -1.994 5.722 12.352 1.00 98.19 84 VAL A CA 1
ATOM 693 C C . VAL A 1 84 ? -2.122 4.924 11.062 1.00 98.19 84 VAL A C 1
ATOM 695 O O . VAL A 1 84 ? -1.921 5.452 9.970 1.00 98.19 84 VAL A O 1
ATOM 698 N N . VAL A 1 85 ? -2.498 3.650 11.179 1.00 98.06 85 VAL A N 1
ATOM 699 C CA . VAL A 1 85 ? -2.773 2.774 10.033 1.00 98.06 85 VAL A CA 1
ATOM 700 C C . VAL A 1 85 ? -4.271 2.743 9.756 1.00 98.06 85 VAL A C 1
ATOM 702 O O . VAL A 1 85 ? -5.062 2.384 10.625 1.00 98.06 85 VAL A O 1
ATOM 705 N N . LEU A 1 86 ? -4.656 3.085 8.528 1.00 97.50 86 LEU A N 1
ATOM 706 C CA . LEU A 1 86 ? -6.038 3.011 8.063 1.00 97.50 86 LEU A CA 1
ATOM 707 C C . LEU A 1 86 ? -6.231 1.800 7.157 1.00 97.50 86 LEU A C 1
ATOM 709 O O . LEU A 1 86 ? -5.421 1.558 6.263 1.00 97.50 86 LEU A O 1
ATOM 713 N N . ALA A 1 87 ? -7.334 1.084 7.363 1.00 97.62 87 ALA A N 1
ATOM 714 C CA . ALA A 1 87 ? -7.871 0.137 6.397 1.00 97.62 87 ALA A CA 1
ATOM 715 C C . ALA A 1 87 ? -8.879 0.869 5.504 1.00 97.62 87 ALA A C 1
ATOM 717 O O . ALA A 1 87 ? -9.876 1.400 5.992 1.00 97.62 87 ALA A O 1
ATOM 718 N N . ILE A 1 88 ? -8.602 0.920 4.206 1.00 97.00 88 ILE A N 1
ATOM 719 C CA . ILE A 1 88 ? -9.343 1.721 3.236 1.00 97.00 88 ILE A CA 1
ATOM 720 C C . ILE A 1 88 ? -9.938 0.768 2.209 1.00 97.00 88 ILE A C 1
ATOM 722 O O . ILE A 1 88 ? -9.213 0.072 1.498 1.00 97.00 88 ILE A O 1
ATOM 726 N N . TRP A 1 89 ? -11.264 0.751 2.127 1.00 97.38 89 TRP A N 1
ATOM 727 C CA . TRP A 1 89 ? -11.968 0.064 1.053 1.00 97.38 89 TRP A CA 1
ATOM 728 C C . TRP A 1 89 ? -11.937 0.932 -0.200 1.00 97.38 89 TRP A C 1
ATOM 730 O O . TRP A 1 89 ? -12.410 2.069 -0.182 1.00 97.38 89 TRP A O 1
ATOM 740 N N . ILE A 1 90 ? -11.391 0.392 -1.285 1.00 97.19 90 ILE A N 1
ATOM 741 C CA . ILE A 1 90 ? -11.424 1.018 -2.609 1.00 97.19 90 ILE A CA 1
ATOM 742 C C . ILE A 1 90 ? -12.178 0.124 -3.583 1.00 97.19 90 ILE A C 1
ATOM 744 O O . ILE A 1 90 ? -12.309 -1.081 -3.362 1.00 97.19 90 ILE A O 1
ATOM 748 N N . GLN A 1 91 ? -12.669 0.709 -4.675 1.00 98.19 91 GLN A N 1
ATOM 749 C CA . GLN A 1 91 ? -13.288 -0.067 -5.744 1.00 98.19 91 GLN A CA 1
ATOM 750 C C . GLN A 1 91 ? -12.273 -1.051 -6.322 1.00 98.19 91 GLN A C 1
ATOM 752 O O . GLN A 1 91 ? -11.150 -0.667 -6.659 1.00 98.19 91 GLN A O 1
ATOM 757 N N . ARG A 1 92 ? -12.684 -2.309 -6.487 1.00 98.00 92 ARG A N 1
ATOM 758 C CA . ARG A 1 92 ? -11.819 -3.352 -7.037 1.00 98.00 92 ARG A CA 1
ATOM 759 C C . ARG A 1 92 ? -11.331 -2.987 -8.437 1.00 98.00 92 ARG A C 1
ATOM 761 O O . ARG A 1 92 ? -10.138 -3.051 -8.699 1.00 98.00 92 ARG A O 1
ATOM 768 N N . LYS A 1 93 ? -12.232 -2.466 -9.273 1.00 98.50 93 LYS A N 1
ATOM 769 C CA . LYS A 1 93 ? -11.900 -1.950 -10.605 1.00 98.50 93 LYS A CA 1
ATOM 770 C C . LYS A 1 93 ? -10.780 -0.901 -10.570 1.00 98.50 93 LYS A C 1
ATOM 772 O O . LYS A 1 93 ? -9.853 -0.986 -11.363 1.00 98.50 93 LYS A O 1
ATOM 777 N N . ALA A 1 94 ? -10.832 0.047 -9.633 1.00 97.81 94 ALA A N 1
ATOM 778 C CA . ALA A 1 94 ? -9.799 1.075 -9.507 1.00 97.81 94 ALA A CA 1
ATOM 779 C C . ALA A 1 94 ? -8.442 0.474 -9.101 1.00 97.81 94 ALA A C 1
ATOM 781 O O . ALA A 1 94 ? -7.401 0.899 -9.592 1.00 97.81 94 ALA A O 1
ATOM 782 N N . PHE A 1 95 ? -8.434 -0.542 -8.233 1.00 97.81 95 PHE A N 1
ATOM 783 C CA . PHE A 1 95 ? -7.207 -1.266 -7.896 1.00 97.81 95 PHE A CA 1
ATOM 784 C C . PHE A 1 95 ? -6.630 -2.024 -9.098 1.00 97.81 95 PHE A C 1
ATOM 786 O O . PHE A 1 95 ? -5.423 -1.976 -9.330 1.00 97.81 95 PHE A O 1
ATOM 793 N N . ASP A 1 96 ? -7.481 -2.677 -9.887 1.00 97.50 96 ASP A N 1
ATOM 794 C CA . ASP A 1 96 ? -7.052 -3.390 -11.090 1.00 97.50 96 ASP A CA 1
ATOM 795 C C . ASP A 1 96 ? -6.491 -2.414 -12.147 1.00 97.50 96 ASP A C 1
ATOM 797 O O . ASP A 1 96 ? -5.475 -2.707 -12.776 1.00 97.50 96 ASP A O 1
ATOM 801 N N . GLU A 1 97 ? -7.074 -1.217 -12.287 1.00 97.62 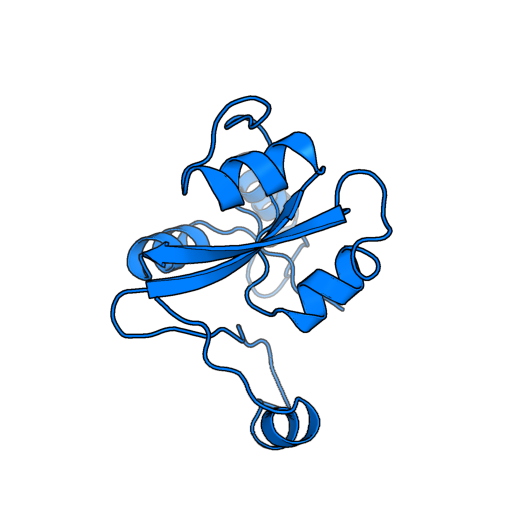97 GLU A N 1
ATOM 802 C CA . GLU A 1 97 ? -6.541 -0.131 -13.128 1.00 97.62 97 GLU A CA 1
ATOM 803 C C . GLU A 1 97 ? -5.161 0.353 -12.647 1.00 97.62 97 GLU A C 1
ATOM 805 O O . GLU A 1 97 ? -4.251 0.539 -13.461 1.00 97.62 97 GLU A O 1
ATOM 810 N N . ILE A 1 98 ? -4.969 0.499 -11.328 1.00 96.06 98 ILE A N 1
ATOM 811 C CA . ILE A 1 98 ? -3.665 0.830 -10.728 1.00 96.06 98 ILE A CA 1
ATOM 812 C C . ILE A 1 98 ? -2.637 -0.255 -11.071 1.00 96.06 98 ILE A C 1
ATOM 814 O O . ILE A 1 98 ? -1.538 0.068 -11.524 1.00 96.06 98 ILE A O 1
ATOM 818 N N . LEU A 1 99 ? -2.979 -1.534 -10.889 1.00 95.50 99 LEU A N 1
ATOM 819 C CA . LEU A 1 99 ? -2.076 -2.645 -11.201 1.00 95.50 99 LEU A CA 1
ATOM 820 C C . LEU A 1 99 ? -1.734 -2.719 -12.689 1.00 95.50 99 LEU A C 1
ATOM 822 O O . LEU A 1 99 ? -0.574 -2.941 -13.033 1.00 95.50 99 LEU A O 1
ATOM 826 N N . PHE A 1 100 ? -2.714 -2.504 -13.565 1.00 95.88 100 PHE A N 1
ATOM 827 C CA . PHE A 1 100 ? -2.506 -2.504 -15.011 1.00 95.88 100 PHE A CA 1
ATOM 828 C C . PHE A 1 100 ? -1.536 -1.398 -15.458 1.00 95.88 100 PHE A C 1
ATOM 830 O O . PHE A 1 100 ? -0.725 -1.609 -16.358 1.00 95.88 100 PHE A O 1
ATOM 837 N N . ALA A 1 101 ? -1.579 -0.232 -14.807 1.00 95.94 101 ALA A N 1
ATOM 838 C CA . ALA A 1 101 ? -0.682 0.891 -15.084 1.00 95.94 101 ALA A CA 1
ATOM 839 C C . ALA A 1 101 ? 0.704 0.773 -14.411 1.00 95.94 101 ALA A C 1
ATOM 841 O O . ALA A 1 101 ? 1.581 1.615 -14.642 1.00 95.94 101 ALA A O 1
ATOM 842 N N . ALA A 1 102 ? 0.917 -0.225 -13.549 1.00 95.88 102 ALA A N 1
ATOM 843 C CA . ALA A 1 102 ? 2.104 -0.295 -12.713 1.00 95.88 102 ALA A CA 1
ATOM 844 C C . ALA A 1 102 ? 3.367 -0.691 -13.494 1.00 95.88 102 ALA A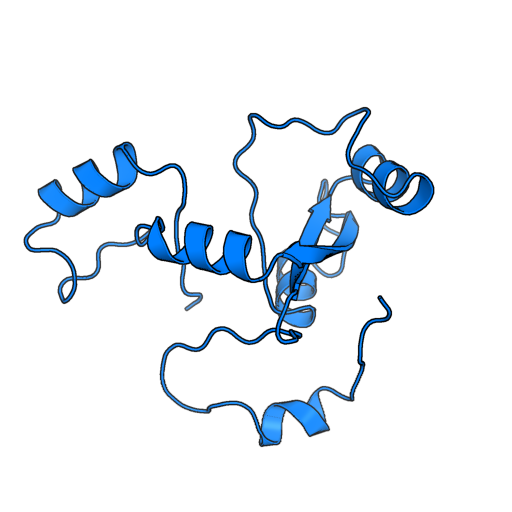 C 1
ATOM 846 O O . ALA A 1 102 ? 3.383 -1.631 -14.287 1.00 95.88 102 ALA A O 1
ATOM 847 N N . VAL A 1 103 ? 4.475 -0.011 -13.195 1.00 97.06 103 VAL A N 1
ATOM 848 C CA . VAL A 1 103 ? 5.817 -0.373 -13.678 1.00 97.06 103 VAL A CA 1
ATOM 849 C C . VAL A 1 103 ? 6.648 -0.877 -12.504 1.00 97.06 103 VAL A C 1
ATOM 851 O O . VAL A 1 103 ? 6.618 -0.293 -11.423 1.00 97.06 103 VAL A O 1
ATOM 854 N N . HIS A 1 104 ? 7.411 -1.952 -12.702 1.00 96.00 104 HIS A N 1
ATOM 855 C CA . HIS A 1 104 ? 8.269 -2.500 -11.647 1.00 96.00 104 HIS A CA 1
ATOM 856 C C . HIS A 1 104 ? 9.294 -1.455 -11.185 1.00 96.00 104 HIS A C 1
ATOM 858 O O . HIS A 1 104 ? 9.975 -0.840 -12.008 1.00 96.00 104 HIS A O 1
ATOM 864 N N . SER A 1 105 ? 9.427 -1.270 -9.872 1.00 95.00 105 SER A N 1
ATOM 865 C CA 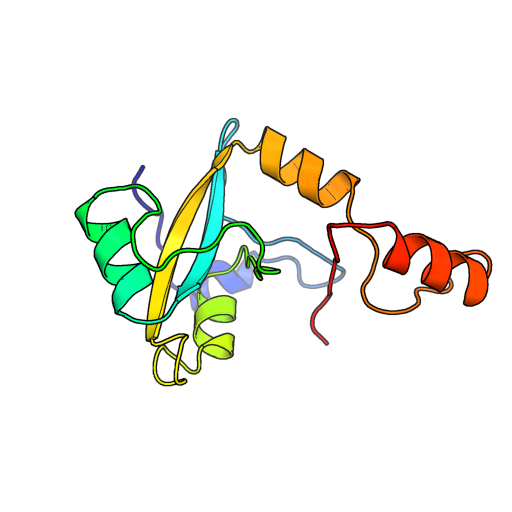. SER A 1 105 ? 10.381 -0.340 -9.255 1.00 95.00 105 SER A CA 1
ATOM 866 C C . SER A 1 105 ? 11.840 -0.769 -9.428 1.00 95.00 105 SER A C 1
ATOM 868 O O . SER A 1 105 ? 12.736 0.050 -9.237 1.00 95.00 105 SER A O 1
ATOM 870 N N . SER A 1 106 ? 12.059 -2.026 -9.817 1.00 94.38 106 SER A N 1
ATOM 871 C CA . SER A 1 106 ? 13.352 -2.633 -10.128 1.00 94.38 106 SER A CA 1
ATOM 872 C C . SER A 1 106 ? 13.330 -3.222 -11.542 1.00 94.38 106 SER A C 1
ATOM 874 O O . SER A 1 106 ? 12.270 -3.582 -12.060 1.00 94.38 106 SER A O 1
ATOM 876 N N . PHE A 1 107 ? 14.499 -3.312 -12.181 1.00 95.31 107 PHE A N 1
ATOM 877 C CA . PHE A 1 107 ? 14.619 -3.886 -13.520 1.00 95.31 107 PHE A CA 1
ATOM 878 C C . PHE A 1 107 ? 14.335 -5.391 -13.492 1.00 95.31 107 PHE A C 1
ATOM 880 O O . PHE A 1 107 ? 15.008 -6.135 -12.786 1.00 95.31 107 PHE A O 1
ATOM 887 N N . GLU A 1 108 ? 13.374 -5.830 -14.303 1.00 93.56 108 GLU A N 1
ATOM 888 C CA . GLU A 1 108 ? 12.988 -7.236 -14.450 1.00 93.56 108 GLU A CA 1
ATOM 889 C C . GLU A 1 108 ? 13.364 -7.734 -15.858 1.00 93.56 108 GLU A C 1
ATOM 891 O O . GLU A 1 108 ? 12.635 -7.459 -16.816 1.00 93.56 108 GLU A O 1
ATOM 896 N N . PRO A 1 109 ? 14.475 -8.481 -16.025 1.00 93.00 109 PRO A N 1
ATOM 897 C CA . PRO A 1 109 ? 14.995 -8.862 -17.345 1.00 93.00 109 PRO A CA 1
ATOM 898 C C . PRO A 1 109 ? 14.023 -9.677 -18.207 1.00 93.00 109 PRO A C 1
ATOM 900 O O . PRO A 1 109 ? 14.149 -9.707 -19.424 1.00 93.00 109 PRO A O 1
ATOM 903 N N . LYS A 1 110 ? 13.053 -10.355 -17.580 1.00 92.88 110 LYS A N 1
ATOM 904 C CA . LYS A 1 110 ? 12.022 -11.136 -18.279 1.00 92.88 110 LYS A CA 1
ATOM 905 C C . LYS A 1 110 ? 10.881 -10.278 -18.835 1.00 92.88 110 LYS A C 1
ATOM 907 O O . LYS A 1 110 ? 10.124 -10.766 -19.665 1.00 92.88 110 LYS A O 1
ATOM 912 N N . LEU A 1 111 ? 10.730 -9.044 -18.353 1.00 91.81 111 LEU A N 1
ATOM 913 C CA . LEU A 1 111 ? 9.607 -8.160 -18.684 1.00 91.81 111 LEU A CA 1
ATOM 914 C C . LEU A 1 111 ? 10.017 -6.972 -19.555 1.00 91.81 111 LEU A C 1
ATOM 916 O O . LEU A 1 111 ? 9.176 -6.403 -20.245 1.00 91.81 111 LEU A O 1
ATOM 920 N N . TYR A 1 112 ? 11.294 -6.594 -19.537 1.00 94.69 112 TYR A N 1
ATOM 921 C CA . TYR A 1 112 ? 11.797 -5.446 -20.282 1.00 94.69 112 TYR A CA 1
ATOM 922 C C . TYR A 1 112 ? 12.929 -5.862 -21.217 1.00 94.69 112 TYR A C 1
ATOM 924 O O . TYR A 1 112 ? 13.836 -6.592 -20.830 1.00 94.69 112 TYR A O 1
ATOM 932 N N . SER A 1 113 ? 12.913 -5.325 -22.436 1.00 93.94 113 SER A N 1
ATOM 933 C CA . SER A 1 113 ? 13.931 -5.592 -23.459 1.00 93.94 113 SER A CA 1
ATOM 934 C C . SER A 1 113 ? 15.309 -5.018 -23.114 1.00 93.94 113 SER A C 1
ATOM 936 O O . SER A 1 113 ? 16.326 -5.533 -23.570 1.00 93.94 113 SER A O 1
ATOM 938 N N . SER A 1 114 ? 15.363 -3.939 -22.327 1.00 96.69 114 SER A N 1
ATOM 939 C CA . SER A 1 114 ? 16.609 -3.330 -21.860 1.00 96.69 114 SER A CA 1
ATOM 940 C C . SER A 1 114 ? 16.393 -2.461 -20.622 1.00 96.69 114 SER A C 1
ATOM 942 O O . SER A 1 114 ? 15.282 -1.996 -20.348 1.00 96.69 114 SER A O 1
ATOM 944 N N . ARG A 1 115 ? 17.483 -2.172 -19.901 1.00 96.38 115 ARG A N 1
ATOM 945 C CA . ARG A 1 115 ? 17.470 -1.248 -18.757 1.00 96.38 115 ARG A CA 1
ATOM 946 C C . ARG A 1 115 ? 17.033 0.164 -19.160 1.00 96.38 115 ARG A C 1
ATOM 948 O O . ARG A 1 115 ? 16.307 0.809 -18.415 1.00 96.38 115 ARG A O 1
ATOM 955 N N . SER A 1 116 ? 17.421 0.615 -20.357 1.00 97.31 116 SER A N 1
ATOM 956 C CA . SER A 1 116 ? 17.048 1.938 -20.875 1.00 97.31 116 SER A CA 1
ATOM 957 C C . SER A 1 116 ? 15.539 2.059 -21.111 1.00 97.31 116 SER A C 1
ATOM 959 O O . SER A 1 116 ? 14.936 3.057 -20.719 1.00 97.31 116 SER A O 1
ATOM 961 N N . GLU A 1 117 ? 14.909 1.037 -21.700 1.00 95.50 117 GLU A N 1
ATOM 962 C CA . GLU A 1 117 ? 13.455 1.035 -21.918 1.00 95.50 117 GLU A CA 1
ATOM 963 C C . GLU A 1 117 ? 12.678 0.981 -20.597 1.00 95.50 117 GLU A C 1
ATOM 965 O O . GLU A 1 117 ? 11.717 1.731 -20.415 1.00 95.50 117 GLU A O 1
ATOM 970 N N . TRP A 1 118 ? 13.143 0.182 -19.633 1.00 97.44 118 TRP A N 1
ATOM 971 C CA . TRP A 1 118 ? 12.577 0.168 -18.282 1.00 97.44 118 TRP A CA 1
ATOM 972 C C . TRP A 1 118 ? 12.666 1.538 -17.594 1.00 97.44 118 TRP A C 1
ATOM 974 O O . TRP A 1 118 ? 11.667 2.020 -17.064 1.00 97.44 118 TRP A O 1
ATOM 984 N N . GLU A 1 119 ? 13.817 2.215 -17.641 1.00 97.00 119 GLU A N 1
ATOM 985 C CA . GLU A 1 119 ? 13.980 3.548 -17.045 1.00 97.00 119 GLU A CA 1
ATOM 986 C C . GLU A 1 119 ? 13.051 4.591 -17.682 1.00 97.00 119 GLU A C 1
ATOM 988 O O . GLU A 1 119 ? 12.504 5.448 -16.979 1.00 97.00 119 GLU A O 1
ATOM 993 N N . LYS A 1 120 ? 12.838 4.524 -19.004 1.00 96.62 120 LYS A N 1
ATOM 994 C CA . LYS A 1 120 ? 11.868 5.386 -19.701 1.00 96.62 120 LYS A CA 1
ATOM 995 C C . LYS A 1 120 ? 10.440 5.102 -19.236 1.00 96.62 120 LYS A C 1
ATOM 997 O O . LYS A 1 120 ? 9.705 6.051 -18.960 1.00 96.62 120 LYS A O 1
ATOM 1002 N N . ALA A 1 121 ? 10.055 3.829 -19.124 1.00 95.50 121 ALA A N 1
ATOM 1003 C CA . ALA A 1 121 ? 8.739 3.433 -18.624 1.00 95.50 121 ALA A CA 1
ATOM 1004 C C . ALA A 1 121 ? 8.527 3.895 -17.172 1.00 95.50 121 ALA A C 1
ATOM 1006 O O . ALA A 1 121 ? 7.510 4.515 -16.859 1.00 95.50 121 ALA A O 1
ATOM 1007 N N . LEU A 1 122 ? 9.524 3.695 -16.305 1.00 95.56 122 LEU A N 1
ATOM 1008 C CA . LEU A 1 122 ? 9.475 4.080 -14.895 1.00 95.56 122 LEU A CA 1
ATOM 1009 C C . LEU A 1 122 ? 9.361 5.601 -14.701 1.00 95.56 122 LEU A C 1
ATOM 1011 O O . LEU A 1 122 ? 8.673 6.050 -13.786 1.00 95.56 122 LEU A O 1
ATOM 1015 N N . LYS A 1 123 ? 10.011 6.401 -15.559 1.00 95.25 123 LYS A N 1
ATOM 1016 C CA . LYS A 1 123 ? 9.905 7.874 -15.543 1.00 95.25 123 LYS A CA 1
ATOM 1017 C C . LYS A 1 123 ? 8.530 8.383 -15.981 1.00 95.25 123 LYS A C 1
ATOM 1019 O O . LYS A 1 123 ? 8.118 9.443 -15.525 1.00 95.25 123 LYS A O 1
ATOM 1024 N N . ARG A 1 124 ? 7.850 7.666 -16.881 1.00 94.94 124 ARG A N 1
ATOM 1025 C CA . ARG A 1 124 ? 6.521 8.043 -17.394 1.00 94.94 124 ARG A CA 1
ATOM 1026 C C . ARG A 1 124 ? 5.383 7.573 -16.493 1.00 94.94 124 ARG A C 1
ATOM 1028 O O . ARG A 1 124 ? 4.318 8.180 -16.515 1.00 94.94 124 ARG A O 1
ATOM 1035 N N . SER A 1 125 ? 5.594 6.500 -15.735 1.00 94.31 125 SER A N 1
ATOM 1036 C CA . SER A 1 125 ? 4.545 5.927 -14.901 1.00 94.31 125 SER A CA 1
ATOM 1037 C C . SER A 1 125 ? 4.318 6.712 -13.611 1.00 94.31 125 SER A C 1
ATOM 1039 O O . SER A 1 125 ? 5.259 7.102 -12.916 1.00 94.31 125 SER A O 1
ATOM 1041 N N . GLN A 1 126 ? 3.043 6.875 -13.263 1.00 94.19 126 GLN A N 1
ATOM 1042 C CA . GLN A 1 126 ? 2.602 7.380 -11.962 1.00 94.19 126 GLN A CA 1
ATOM 1043 C C . GLN A 1 126 ? 2.463 6.263 -10.920 1.00 94.19 126 GLN A C 1
ATOM 1045 O O . GLN A 1 126 ? 2.358 6.552 -9.731 1.00 94.19 126 GLN A O 1
ATOM 1050 N N . VAL A 1 127 ? 2.495 4.995 -11.344 1.00 96.19 127 VAL A N 1
ATOM 1051 C CA . VAL A 1 127 ? 2.300 3.834 -10.473 1.00 96.19 127 VAL A CA 1
ATOM 1052 C C . VAL A 1 127 ? 3.510 2.914 -10.546 1.00 96.19 127 VAL A C 1
ATOM 1054 O O . VAL A 1 127 ? 3.945 2.486 -11.619 1.00 96.19 127 VAL A O 1
ATOM 1057 N N . ARG A 1 128 ? 4.053 2.581 -9.376 1.00 95.94 128 ARG A N 1
ATOM 1058 C CA . ARG A 1 128 ? 5.210 1.695 -9.247 1.00 95.94 128 ARG A CA 1
ATOM 1059 C C . ARG A 1 128 ? 4.828 0.444 -8.470 1.00 95.94 128 ARG A C 1
ATOM 1061 O O . ARG A 1 128 ? 4.227 0.546 -7.405 1.00 95.94 128 ARG A O 1
ATOM 1068 N N . LEU A 1 129 ? 5.207 -0.718 -8.994 1.00 95.50 129 LEU A N 1
ATOM 1069 C CA . LEU A 1 129 ? 5.066 -2.010 -8.329 1.00 95.50 129 LEU A CA 1
ATOM 1070 C C . LEU A 1 129 ? 6.401 -2.411 -7.712 1.00 95.50 129 LEU A C 1
ATOM 1072 O O . LEU A 1 129 ? 7.398 -2.528 -8.420 1.00 95.50 129 LEU A O 1
ATOM 1076 N N . GLN A 1 130 ? 6.397 -2.681 -6.415 1.00 94.06 130 GLN A N 1
ATOM 1077 C CA . GLN A 1 130 ? 7.542 -3.237 -5.712 1.00 94.06 130 GLN A CA 1
ATOM 1078 C C 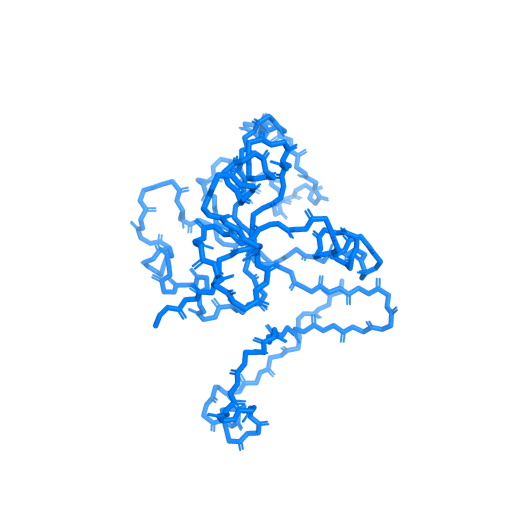. GLN A 1 130 ? 7.133 -4.569 -5.086 1.00 94.06 130 GLN A C 1
ATOM 1080 O O . GLN A 1 130 ? 6.212 -4.610 -4.270 1.00 94.06 130 GLN A O 1
ATOM 1085 N N . TRP A 1 131 ? 7.818 -5.643 -5.478 1.00 91.25 131 TRP A N 1
ATOM 1086 C CA . TRP A 1 131 ? 7.812 -6.887 -4.715 1.00 91.25 131 TRP A CA 1
ATOM 1087 C C . TRP A 1 131 ? 8.756 -6.722 -3.528 1.00 91.25 131 TRP A C 1
ATOM 1089 O O . TRP A 1 131 ? 9.756 -6.014 -3.628 1.00 91.25 131 TRP A O 1
ATOM 1099 N N . GLU A 1 132 ? 8.402 -7.320 -2.403 1.00 80.88 132 GLU A N 1
ATOM 1100 C CA . GLU A 1 132 ? 9.270 -7.342 -1.230 1.00 80.88 132 GLU A CA 1
ATOM 1101 C C . GLU A 1 132 ? 10.170 -8.580 -1.339 1.00 80.88 132 GLU A C 1
ATOM 1103 O O . GLU A 1 132 ? 9.722 -9.611 -1.854 1.00 80.88 132 GLU A O 1
ATOM 1108 N N . ASP A 1 133 ? 11.427 -8.425 -0.921 1.00 60.72 133 ASP A N 1
ATOM 1109 C CA . ASP A 1 133 ? 12.475 -9.454 -0.970 1.00 60.72 133 ASP A CA 1
ATOM 1110 C C . ASP A 1 133 ? 12.355 -10.480 0.169 1.00 60.72 133 ASP A C 1
ATOM 1112 O O . ASP A 1 133 ? 11.900 -10.100 1.277 1.00 60.72 133 ASP A O 1
#

Radius of gyration: 16.48 Å; chains: 1; bounding box: 35×41×40 Å

Foldseek 3Di:
DDDDDDDPVVVVVVDDPDDDDQDADDDPWKTKKKFFFACVQQVVCVVVVDGDDPDDPPDDGDIHRDDVVLCVVCVNLPNHGRNHMDTDIDTPVVVVVLVVLEQEPDDDVVPDVDPVVSVVSVVPGPHYDYDDD

pLDDT: mean 94.83, std 4.35, range [60.72, 98.5]

Sequence (133 aa):
MQLATEAYLTQVSRLPQIGRHILAQYDDHSIVVYQAYRPEIGHFAATHNYFGGEFKLDRMSWIKTNFLWMMYRSGWGTKIGQEVVLAIWIQRKAFDEILFAAVHSSFEPKLYSSRSEWEKALKRSQVRLQWED

Secondary structure (DSSP, 8-state):
-PPP---HHHHGGGS--SS------B-SSEEEEEEEE-HHHHHHHHHHSS--TT--TTS----BS-HHHHHHHTTTTTSTT--EEEEEEEEHHHHHHHHHT-EESS--TTT-S-HHHHHHHHHH-S-EE----